Protein AF-A1SRZ8-F1 (afdb_monomer_lite)

Foldseek 3Di:
DPPPPVVVVVVVVVVVVVVVVVVVVVVVVVVVVVVVVVVVLVVLQVQFFPFLLVLCLQKAFFPSVCQLVLCVVVVQWDDDPAGIDGDPVNDPVFWDKDWDADPVRHIHIGITGHSNNSVVSLVCLVVVNGHGDPPTPPDTDTDDD

Sequence (145 aa):
MKHLNNTNTAFNVEKSALRLIVALINEQQEMGNLVQKVVENDSISLFSGLTPPDCCSQLNGVNTQQVNAWFVEKNILMKVERGHKVKGHARDKYLRQKCDKSKDGLPYYYSILTVKGAKYLYKAYLENRLPMKKDWDGLFTYIEC

pLDDT: mean 88.47, std 11.79, range [44.0, 98.0]

Organism: Psychromonas ingrahamii (strain DSM 17664 / CCUG 51855 / 37) (NCBI:txid357804)

Secondary structure (DSSP, 8-state):
--SHHHHHHHHHHHHHHHHHHHHHHHHHHHHHHHHHHHHHHHHHHTTTTS-HHHHHTTBTTB-GGGHHHHHHHTTSEEE-SSBEEE-TTTBTTTEEEEEEE-TTS-EEEEEEE-HHHHHHHHHHHHTT-S-B-TT--S---B---

Radius of gyration: 25.54 Å; chains: 1; bounding box: 69×29×78 Å

Structure (mmCIF, N/CA/C/O backbone):
data_AF-A1SRZ8-F1
#
_entry.id   AF-A1SRZ8-F1
#
loop_
_atom_site.group_PDB
_atom_site.id
_atom_site.type_symbol
_atom_site.label_atom_id
_atom_site.label_alt_id
_atom_site.label_comp_id
_atom_site.label_asym_id
_atom_site.label_entity_id
_atom_site.label_seq_id
_atom_site.pdbx_PDB_ins_code
_atom_site.Cartn_x
_atom_site.Cartn_y
_atom_site.Cartn_z
_atom_site.occupancy
_atom_site.B_iso_or_equiv
_atom_site.auth_seq_id
_atom_site.auth_comp_id
_atom_site.auth_asym_id
_atom_site.auth_atom_id
_atom_site.pdbx_PDB_model_num
ATOM 1 N N . MET A 1 1 ? -46.269 12.045 58.021 1.00 46.97 1 MET A N 1
ATOM 2 C CA . MET A 1 1 ? -46.008 12.496 56.631 1.00 46.97 1 MET A CA 1
ATOM 3 C C . MET A 1 1 ? -44.514 12.790 56.363 1.00 46.97 1 MET A C 1
ATOM 5 O O . MET A 1 1 ? -44.200 13.843 55.834 1.00 46.97 1 MET A O 1
ATOM 9 N N . LYS A 1 2 ? -43.562 11.894 56.695 1.00 51.97 2 LYS A N 1
ATOM 10 C CA . LYS A 1 2 ? -42.112 12.134 56.452 1.00 51.97 2 LYS A CA 1
ATOM 11 C C . LYS A 1 2 ? -41.407 11.092 55.561 1.00 51.97 2 LYS A C 1
ATOM 13 O O . LYS A 1 2 ? -40.227 11.248 55.282 1.00 51.97 2 LYS A O 1
ATOM 18 N N . HIS A 1 3 ? -42.109 10.068 55.068 1.00 52.00 3 HIS A N 1
ATOM 19 C CA . HIS A 1 3 ? -41.465 8.945 54.368 1.00 52.00 3 HIS A CA 1
ATOM 20 C C . HIS A 1 3 ? -41.382 9.065 52.833 1.00 52.00 3 HIS A C 1
ATOM 22 O O . HIS A 1 3 ? -40.560 8.375 52.244 1.00 52.00 3 HIS A O 1
ATOM 28 N N . LEU A 1 4 ? -42.145 9.953 52.176 1.00 53.16 4 LEU A N 1
ATOM 29 C CA . LEU A 1 4 ? -42.124 10.065 50.703 1.00 53.16 4 LEU A CA 1
ATOM 30 C C . LEU A 1 4 ? -40.963 10.902 50.129 1.00 53.16 4 LEU A C 1
ATOM 32 O O . LEU A 1 4 ? -40.639 10.759 48.954 1.00 53.16 4 LEU A O 1
ATOM 36 N N . ASN A 1 5 ? -40.312 11.755 50.926 1.00 56.12 5 ASN A N 1
ATOM 37 C CA . ASN A 1 5 ? -39.267 12.647 50.405 1.00 56.12 5 ASN A CA 1
ATOM 38 C C . ASN A 1 5 ? -37.911 11.946 50.236 1.00 56.12 5 ASN A C 1
ATOM 40 O O . ASN A 1 5 ? -37.143 12.339 49.368 1.00 56.12 5 ASN A O 1
ATOM 44 N N . ASN A 1 6 ? -37.632 10.906 51.032 1.00 58.12 6 ASN A N 1
ATOM 45 C CA . ASN A 1 6 ? -36.330 10.229 51.063 1.00 58.12 6 ASN A CA 1
ATOM 46 C C . ASN A 1 6 ? -36.142 9.211 49.920 1.00 58.12 6 ASN A C 1
ATOM 48 O O . ASN A 1 6 ? -35.034 8.986 49.443 1.00 58.12 6 ASN A O 1
ATOM 52 N N . THR A 1 7 ? -37.232 8.595 49.460 1.00 57.84 7 THR A N 1
ATOM 53 C CA . THR A 1 7 ? -37.199 7.624 48.354 1.00 57.84 7 THR A CA 1
ATOM 54 C C . THR A 1 7 ? -37.000 8.314 47.005 1.00 57.84 7 THR A C 1
ATOM 56 O O . THR A 1 7 ? -36.282 7.804 46.150 1.00 57.84 7 THR A O 1
ATOM 59 N N . ASN A 1 8 ? -37.572 9.509 46.831 1.00 64.25 8 ASN A N 1
ATOM 60 C CA . ASN A 1 8 ? -37.440 10.295 45.605 1.00 64.25 8 ASN A CA 1
ATOM 61 C C . ASN A 1 8 ? -36.039 10.928 45.470 1.00 64.25 8 ASN A C 1
ATOM 63 O O . ASN A 1 8 ? -35.506 11.040 44.367 1.00 64.25 8 ASN A O 1
ATOM 67 N N . THR A 1 9 ? -35.392 11.295 46.582 1.00 66.50 9 THR A N 1
ATOM 68 C CA . THR A 1 9 ? -33.980 11.713 46.581 1.00 66.50 9 THR A CA 1
ATOM 69 C C . THR A 1 9 ? -33.042 10.549 46.288 1.00 66.50 9 THR A C 1
ATOM 71 O O . THR A 1 9 ? -32.186 10.696 45.422 1.00 66.50 9 THR A O 1
ATOM 74 N N . ALA A 1 10 ? -33.221 9.386 46.923 1.00 68.06 10 ALA A N 1
ATOM 75 C CA . ALA A 1 10 ? -32.396 8.202 46.658 1.00 68.06 10 ALA A CA 1
ATOM 76 C C . ALA A 1 10 ? -32.462 7.763 45.182 1.00 68.06 10 ALA A C 1
ATOM 78 O O . ALA A 1 10 ? -31.426 7.582 44.546 1.00 68.06 10 ALA A O 1
ATOM 79 N N . PHE A 1 11 ? -33.666 7.710 44.603 1.00 70.69 11 PHE A N 1
ATOM 80 C CA . PHE A 1 11 ? -33.873 7.367 43.192 1.00 70.69 11 PHE A CA 1
ATOM 81 C C . PHE A 1 11 ? -33.211 8.368 42.224 1.00 70.69 11 PHE A C 1
ATOM 83 O O . PHE A 1 11 ? -32.636 7.986 41.203 1.00 70.69 11 PHE A O 1
ATOM 90 N N . ASN A 1 12 ? -33.243 9.666 42.542 1.00 76.81 12 ASN A N 1
ATOM 91 C CA . ASN A 1 12 ? -32.577 10.692 41.732 1.00 76.81 12 ASN A CA 1
ATOM 92 C C . ASN A 1 12 ? -31.046 10.654 41.850 1.00 76.81 12 ASN A C 1
ATOM 94 O O . ASN A 1 12 ? -30.355 10.925 40.863 1.00 76.81 12 ASN A O 1
ATOM 98 N N . VAL A 1 13 ? -30.511 10.299 43.021 1.00 80.50 13 VAL A N 1
ATOM 99 C CA . VAL A 1 13 ? -29.070 10.078 43.216 1.00 80.50 13 VAL A CA 1
ATOM 100 C C . VAL A 1 13 ? -28.601 8.883 42.383 1.00 80.50 13 VAL A C 1
ATOM 102 O O . VAL A 1 13 ? -27.621 9.002 41.652 1.00 80.50 13 VAL A O 1
ATOM 105 N N . GLU A 1 14 ? -29.342 7.775 42.396 1.00 85.44 14 GLU A N 1
ATOM 106 C CA . GLU A 1 14 ? -29.022 6.564 41.629 1.00 85.44 14 GLU A CA 1
ATOM 107 C C . GLU A 1 14 ? -29.049 6.817 40.113 1.00 85.44 14 GLU A C 1
ATOM 109 O O . GLU A 1 14 ? -28.112 6.483 39.387 1.00 85.44 14 GLU A O 1
ATOM 114 N N . LYS A 1 15 ? -30.071 7.532 39.626 1.00 86.38 15 LYS A N 1
ATOM 115 C CA . LYS A 1 15 ? -30.165 7.961 38.222 1.00 86.38 15 LYS A CA 1
ATOM 116 C C . LYS A 1 15 ? -29.022 8.892 37.808 1.00 86.38 15 LYS A C 1
ATOM 118 O O . LYS A 1 15 ? -28.577 8.848 36.660 1.00 86.38 15 LYS A O 1
ATOM 123 N N . SER A 1 16 ? -28.554 9.741 38.721 1.00 87.94 16 SER A N 1
ATOM 124 C CA . SER A 1 16 ? -27.420 10.639 38.474 1.00 87.94 16 SER A CA 1
ATOM 125 C C . SER A 1 16 ? -26.100 9.871 38.429 1.00 87.94 16 SER A C 1
ATOM 127 O O . SER A 1 16 ? -25.293 10.113 37.535 1.00 87.94 16 SER A O 1
ATOM 129 N N . ALA A 1 17 ? -25.920 8.889 39.318 1.00 91.12 17 ALA A N 1
ATOM 130 C CA . ALA A 1 17 ? -24.777 7.982 39.294 1.00 91.12 17 ALA A CA 1
ATOM 131 C C . ALA A 1 17 ? -24.725 7.168 37.990 1.00 91.12 17 ALA A C 1
ATOM 133 O O . ALA A 1 17 ? -23.677 7.100 37.354 1.00 91.12 17 ALA A O 1
ATOM 134 N N . LEU A 1 18 ? -25.860 6.633 37.526 1.00 91.31 18 LEU A N 1
ATOM 135 C CA . LEU A 1 18 ? -25.940 5.908 36.251 1.00 91.31 18 LEU A CA 1
ATOM 136 C C . LEU A 1 18 ? -25.557 6.785 35.053 1.00 91.31 18 LEU A C 1
ATOM 138 O O . LEU A 1 18 ? -24.825 6.341 34.172 1.00 91.31 18 LEU A O 1
ATOM 142 N N . ARG A 1 19 ? -26.007 8.045 35.022 1.00 92.38 19 ARG A N 1
ATOM 143 C CA . ARG A 1 19 ? -25.617 8.998 33.968 1.00 92.38 19 ARG A CA 1
ATOM 144 C C . ARG A 1 19 ? -24.118 9.277 33.973 1.00 92.38 19 ARG A C 1
ATOM 146 O O . ARG A 1 19 ? -23.522 9.337 32.902 1.00 92.38 19 ARG A O 1
ATOM 153 N N . LEU A 1 20 ? -23.523 9.421 35.157 1.00 93.31 20 LEU A N 1
ATOM 154 C CA . LEU A 1 20 ? -22.085 9.629 35.298 1.00 93.31 20 LEU A CA 1
ATOM 155 C C . LEU A 1 20 ? -21.293 8.410 34.805 1.00 93.31 20 LEU A C 1
ATOM 157 O O . LEU A 1 20 ? -20.327 8.569 34.070 1.00 93.31 20 LEU A O 1
ATOM 161 N N . ILE A 1 21 ? -21.738 7.197 35.144 1.00 96.00 21 ILE A N 1
ATOM 162 C CA . ILE A 1 21 ? -21.114 5.951 34.678 1.00 96.00 21 ILE A CA 1
ATOM 163 C C . ILE A 1 21 ? -21.184 5.839 33.151 1.00 96.00 21 ILE A C 1
ATOM 165 O O . ILE A 1 21 ? -20.177 5.530 32.523 1.00 96.00 21 ILE A O 1
ATOM 169 N N . VAL A 1 22 ? -22.336 6.130 32.539 1.00 96.62 22 VAL A N 1
ATOM 170 C CA . VAL A 1 22 ? -22.477 6.112 31.072 1.00 96.62 22 VAL A CA 1
ATOM 171 C C . VAL A 1 22 ? -21.548 7.132 30.411 1.00 96.62 22 VAL A C 1
ATOM 173 O O . VAL A 1 22 ? -20.908 6.805 29.416 1.00 96.62 22 VAL A O 1
ATOM 176 N N . ALA A 1 23 ? -21.434 8.343 30.967 1.00 95.06 23 ALA A N 1
ATOM 177 C CA . ALA A 1 23 ? -20.512 9.355 30.452 1.00 95.06 23 ALA A CA 1
ATOM 178 C C . ALA A 1 23 ? -19.053 8.871 30.502 1.00 95.06 23 ALA A C 1
ATOM 180 O O . ALA A 1 23 ? -18.357 8.936 29.493 1.00 95.06 23 ALA A O 1
ATOM 181 N N . LEU A 1 24 ? -18.629 8.290 31.629 1.00 94.75 24 LEU A N 1
ATOM 182 C CA . LEU A 1 24 ? -17.285 7.728 31.787 1.00 94.75 24 LEU A CA 1
ATOM 183 C C . LEU A 1 24 ? -17.018 6.565 30.821 1.00 94.75 24 LEU A C 1
ATOM 185 O O . LEU A 1 24 ? -15.935 6.481 30.251 1.00 94.75 24 LEU A O 1
ATOM 189 N N . ILE A 1 25 ? -17.993 5.675 30.609 1.00 96.12 25 ILE A N 1
ATOM 190 C CA . ILE A 1 25 ? -17.865 4.566 29.649 1.00 96.12 25 ILE A CA 1
ATOM 191 C C . ILE A 1 25 ? -17.691 5.103 28.227 1.00 96.12 25 ILE A C 1
ATOM 193 O O . ILE A 1 25 ? -16.810 4.635 27.508 1.00 96.12 25 ILE A O 1
ATOM 197 N N . ASN A 1 26 ? -18.494 6.093 27.834 1.00 95.31 26 ASN A N 1
ATOM 198 C CA . A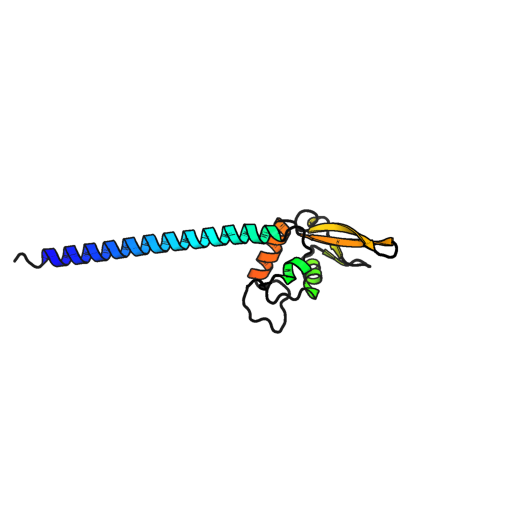SN A 1 26 ? -18.392 6.703 26.510 1.00 95.31 26 ASN A CA 1
ATOM 199 C C . ASN A 1 26 ? -17.017 7.356 26.308 1.00 95.31 26 ASN A C 1
ATOM 201 O O . ASN A 1 26 ? -16.376 7.112 25.288 1.00 95.31 26 ASN A O 1
ATOM 205 N N . GLU A 1 27 ? -16.522 8.108 27.296 1.00 94.00 27 GLU A N 1
ATOM 206 C CA . GLU A 1 27 ? -15.179 8.702 27.257 1.00 94.00 27 GLU A CA 1
ATOM 207 C C . GLU A 1 27 ? -14.082 7.633 27.139 1.00 94.00 27 GLU A C 1
ATOM 209 O O . GLU A 1 27 ? -13.165 7.761 26.325 1.00 94.00 27 GLU A O 1
ATOM 214 N N . GLN A 1 28 ? -14.182 6.535 27.897 1.00 90.81 28 GLN A N 1
ATOM 215 C CA . GLN A 1 28 ? -13.228 5.430 27.781 1.00 90.81 28 GLN A CA 1
ATOM 216 C C . GLN A 1 28 ? -13.281 4.750 26.410 1.00 90.81 28 GLN A C 1
ATOM 218 O O . GLN A 1 28 ? -12.235 4.399 25.859 1.00 90.81 28 GLN A O 1
ATOM 223 N N . GLN A 1 29 ? -14.471 4.594 25.832 1.00 92.06 29 GLN A N 1
ATOM 224 C CA . GLN A 1 29 ? -14.640 4.022 24.501 1.00 92.06 29 GLN A CA 1
ATOM 225 C C . GLN A 1 29 ? -14.038 4.927 23.414 1.00 92.06 29 GLN A C 1
ATOM 227 O O . GLN A 1 29 ? -13.344 4.440 22.520 1.00 92.06 29 GLN A O 1
ATOM 232 N N . GLU A 1 30 ? -14.240 6.242 23.502 1.00 92.56 30 GLU A N 1
ATOM 233 C CA . GLU A 1 30 ? -13.625 7.213 22.590 1.00 92.56 30 GLU A CA 1
ATOM 234 C C . GLU A 1 30 ? -12.096 7.183 22.673 1.00 92.56 30 GLU A C 1
ATOM 236 O O . GLU A 1 30 ? -11.419 7.120 21.642 1.00 92.56 30 GLU A O 1
ATOM 241 N N . MET A 1 31 ? -11.545 7.144 23.889 1.00 88.12 31 MET A N 1
ATOM 242 C CA . MET A 1 31 ? -10.104 7.006 24.099 1.00 88.12 31 MET A CA 1
ATOM 243 C C . MET A 1 31 ? -9.562 5.689 23.534 1.00 88.12 31 MET A C 1
ATOM 245 O O . MET A 1 31 ? -8.523 5.700 22.873 1.00 88.12 31 MET A O 1
ATOM 249 N N . GLY A 1 32 ? -10.272 4.572 23.717 1.00 84.25 32 GLY A N 1
ATOM 250 C CA . GLY A 1 32 ? -9.908 3.281 23.125 1.00 84.25 32 GLY A CA 1
ATOM 251 C C . GLY A 1 32 ? -9.840 3.335 21.596 1.00 84.25 32 GLY A C 1
ATOM 252 O O . GLY A 1 32 ? -8.850 2.906 21.000 1.00 84.25 32 GLY A O 1
ATOM 253 N N . ASN A 1 33 ? -10.833 3.961 20.960 1.00 86.25 33 ASN A N 1
ATOM 254 C CA . ASN A 1 33 ? -10.862 4.150 19.508 1.00 86.25 33 ASN A CA 1
ATOM 255 C C . ASN A 1 33 ? -9.688 5.012 19.009 1.00 86.25 33 ASN A C 1
ATOM 257 O O . ASN A 1 33 ? -9.092 4.723 17.967 1.00 86.25 33 ASN A O 1
ATOM 261 N N . LEU A 1 34 ? -9.335 6.074 19.743 1.00 81.06 34 LEU A N 1
ATOM 262 C CA . LEU A 1 34 ? -8.188 6.923 19.412 1.00 81.06 34 LEU A CA 1
ATOM 263 C C . LEU A 1 34 ? -6.869 6.153 19.514 1.00 81.06 34 LEU A C 1
ATOM 265 O O . LEU A 1 34 ? -6.047 6.245 18.601 1.00 81.06 34 LEU A O 1
ATOM 269 N N . VAL A 1 35 ? -6.684 5.371 20.581 1.00 81.38 35 VAL A N 1
ATOM 270 C CA . VAL A 1 35 ? -5.494 4.529 20.775 1.00 81.38 35 VAL A CA 1
ATOM 271 C C . VAL A 1 35 ? -5.357 3.524 19.635 1.00 81.38 35 VAL A C 1
ATOM 273 O O . VAL A 1 35 ? -4.295 3.452 19.018 1.00 81.38 35 VAL A O 1
ATOM 276 N N . GLN A 1 36 ? -6.431 2.814 19.287 1.00 78.19 36 GLN A N 1
ATOM 277 C CA . GLN A 1 36 ? -6.412 1.850 18.189 1.00 78.19 36 GLN A CA 1
ATOM 278 C C . GLN A 1 36 ? -6.024 2.508 16.858 1.00 78.19 36 GLN A C 1
ATOM 280 O O . GLN A 1 36 ? -5.160 2.008 16.139 1.00 78.19 36 GLN A O 1
ATOM 285 N N . LYS A 1 37 ? -6.576 3.689 16.564 1.00 77.50 37 LYS A N 1
ATOM 286 C CA . LYS A 1 37 ? -6.237 4.447 15.355 1.00 77.50 37 LYS A CA 1
ATOM 287 C C . LYS A 1 37 ? -4.770 4.882 15.318 1.00 77.50 37 LYS A C 1
ATOM 289 O O . LYS A 1 37 ? -4.188 4.954 14.235 1.00 77.50 37 LYS A O 1
ATOM 294 N N . VAL A 1 38 ? -4.170 5.219 16.460 1.00 75.38 38 VAL A N 1
ATOM 295 C CA . VAL A 1 38 ? -2.737 5.552 16.544 1.00 75.38 38 VAL A CA 1
ATOM 296 C C . VAL A 1 38 ? -1.887 4.310 16.289 1.00 75.38 38 VAL A C 1
ATOM 298 O O . VAL A 1 38 ? -1.011 4.358 15.428 1.00 75.38 38 VAL A O 1
ATOM 301 N N . VAL A 1 39 ? -2.199 3.194 16.953 1.00 76.25 39 VAL A N 1
ATOM 302 C CA . VAL A 1 39 ? -1.485 1.920 16.781 1.00 76.25 39 VAL A CA 1
ATOM 303 C C . VAL A 1 39 ? -1.527 1.466 15.324 1.00 76.25 39 VAL A C 1
ATOM 305 O O . VAL A 1 39 ? -0.482 1.212 14.733 1.00 76.25 39 VAL A O 1
ATOM 308 N N . GLU A 1 40 ? -2.708 1.461 14.701 1.00 75.81 40 G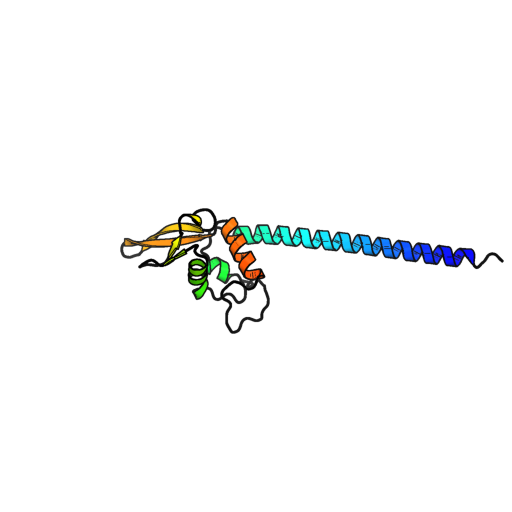LU A N 1
ATOM 309 C CA . GLU A 1 40 ? -2.852 1.114 13.285 1.00 75.81 40 GLU A CA 1
ATOM 310 C C . GLU A 1 40 ? -2.014 2.038 12.391 1.00 75.81 40 GLU A C 1
ATOM 312 O O . GLU A 1 40 ? -1.325 1.566 11.490 1.00 75.81 40 GLU A O 1
ATOM 317 N N . ASN A 1 41 ? -2.005 3.351 12.644 1.00 75.00 41 ASN A N 1
ATOM 318 C CA . ASN A 1 41 ? -1.207 4.301 11.861 1.00 75.00 41 ASN A CA 1
ATOM 319 C C . ASN A 1 41 ? 0.302 4.036 11.924 1.00 75.00 41 ASN A C 1
ATOM 321 O O . ASN A 1 41 ? 0.993 4.244 10.915 1.00 75.00 41 ASN A O 1
ATOM 325 N N . ASP A 1 42 ? 0.806 3.604 13.075 1.00 76.00 42 ASP A N 1
ATOM 326 C CA . ASP A 1 42 ? 2.210 3.243 13.249 1.00 76.00 42 ASP A CA 1
ATOM 327 C C . ASP A 1 42 ? 2.509 1.896 12.591 1.00 76.00 42 ASP A C 1
ATOM 329 O O . ASP A 1 42 ? 3.445 1.812 11.793 1.00 76.00 42 ASP A O 1
ATOM 333 N N . SER A 1 43 ? 1.653 0.888 12.787 1.00 76.62 43 SER A N 1
ATOM 334 C CA . SER A 1 43 ? 1.764 -0.414 12.117 1.00 76.62 43 SER A CA 1
ATOM 335 C C . SER A 1 43 ? 1.761 -0.281 10.591 1.00 76.62 43 SER A C 1
ATOM 337 O O . SER A 1 43 ? 2.613 -0.852 9.919 1.00 76.62 43 SER A O 1
ATOM 339 N N . ILE A 1 44 ? 0.889 0.553 10.019 1.00 81.69 44 ILE A N 1
ATOM 340 C CA . ILE A 1 44 ? 0.853 0.806 8.568 1.00 81.69 44 ILE A CA 1
ATOM 341 C C . ILE A 1 44 ? 2.140 1.484 8.086 1.00 81.69 44 ILE A C 1
ATOM 343 O O . ILE A 1 44 ? 2.583 1.268 6.956 1.00 81.69 44 ILE A O 1
ATOM 347 N N . SER A 1 45 ? 2.760 2.318 8.924 1.00 82.00 45 SER A N 1
ATOM 348 C CA . SER A 1 45 ? 4.024 2.975 8.578 1.00 82.00 45 SER A CA 1
ATOM 349 C C . SER A 1 45 ? 5.173 1.963 8.444 1.00 82.00 45 SER A C 1
ATOM 351 O O . SER A 1 45 ? 6.098 2.215 7.665 1.00 82.00 45 SER A O 1
ATOM 353 N N . LEU A 1 46 ? 5.075 0.794 9.094 1.00 81.19 46 LEU A N 1
ATOM 354 C CA . LEU A 1 46 ? 6.017 -0.324 8.940 1.00 81.19 46 LEU A CA 1
ATOM 355 C C . LEU A 1 46 ? 5.978 -0.951 7.538 1.00 81.19 46 LEU A C 1
ATOM 357 O O . LEU A 1 46 ? 6.981 -1.503 7.100 1.00 81.19 46 LEU A O 1
ATOM 361 N N . PHE A 1 47 ? 4.878 -0.812 6.788 1.00 86.75 47 PHE A N 1
ATOM 362 C CA . PHE A 1 47 ? 4.814 -1.269 5.391 1.00 86.75 47 PHE A CA 1
ATOM 363 C C . PHE A 1 47 ? 5.536 -0.339 4.412 1.00 86.75 47 PHE A C 1
ATOM 365 O O . PHE A 1 47 ? 5.642 -0.638 3.218 1.00 86.75 47 PHE A O 1
ATOM 372 N N . SER A 1 48 ? 6.037 0.809 4.879 1.00 91.00 48 SER A N 1
ATOM 373 C CA . SER A 1 48 ? 6.912 1.631 4.051 1.00 91.00 48 SER A CA 1
ATOM 374 C C . SER A 1 48 ? 8.190 0.864 3.695 1.00 91.00 48 SER A C 1
ATOM 376 O O . SER A 1 48 ? 8.741 0.117 4.493 1.00 91.00 48 SER A O 1
ATOM 378 N N . GLY A 1 49 ? 8.655 1.019 2.457 1.00 93.25 49 GLY A N 1
ATOM 379 C CA . GLY A 1 49 ? 9.793 0.263 1.932 1.00 93.25 49 GLY A CA 1
ATOM 380 C C . GLY A 1 49 ? 9.434 -1.064 1.260 1.00 93.25 49 GLY A C 1
ATOM 381 O O . GLY A 1 49 ? 10.241 -1.544 0.468 1.00 93.25 49 GLY A O 1
ATOM 382 N N . LEU A 1 50 ? 8.227 -1.600 1.466 1.00 95.31 50 LEU A N 1
ATOM 383 C CA . LEU A 1 50 ? 7.731 -2.764 0.726 1.00 95.31 50 LEU A CA 1
ATOM 384 C C . LEU A 1 50 ? 7.251 -2.376 -0.674 1.00 95.31 50 LEU A C 1
ATOM 386 O O . LEU A 1 50 ? 6.841 -1.232 -0.914 1.00 95.31 50 LEU A O 1
ATOM 390 N N . THR A 1 51 ? 7.255 -3.331 -1.607 1.00 96.25 51 THR A N 1
ATOM 391 C CA . THR A 1 51 ? 6.523 -3.141 -2.863 1.00 96.25 51 THR A CA 1
ATOM 392 C C . THR A 1 51 ? 5.015 -3.159 -2.586 1.00 96.25 51 THR A C 1
ATOM 394 O O . THR A 1 51 ? 4.577 -3.754 -1.599 1.00 96.25 51 THR A O 1
ATOM 397 N N . PRO A 1 52 ? 4.177 -2.513 -3.416 1.00 96.75 52 PRO A N 1
ATOM 398 C CA . PRO A 1 52 ? 2.741 -2.523 -3.169 1.00 96.75 52 PRO A CA 1
ATOM 399 C C . PRO A 1 52 ? 2.116 -3.929 -3.124 1.00 96.75 52 PRO A C 1
ATOM 401 O O . PRO A 1 52 ? 1.324 -4.166 -2.214 1.00 96.75 52 PRO A O 1
ATOM 404 N N . PRO A 1 53 ? 2.475 -4.879 -4.016 1.00 96.31 53 PRO A N 1
ATOM 405 C CA . PRO A 1 53 ? 2.028 -6.265 -3.889 1.00 96.31 53 PRO A CA 1
ATOM 406 C C . PRO A 1 53 ? 2.459 -6.942 -2.580 1.00 96.31 53 PRO A C 1
ATOM 408 O O . PRO A 1 53 ? 1.622 -7.604 -1.977 1.00 96.31 53 PRO A O 1
ATOM 411 N N . ASP A 1 54 ? 3.700 -6.738 -2.117 1.00 95.12 54 ASP A N 1
ATOM 412 C CA . ASP A 1 54 ? 4.203 -7.338 -0.863 1.00 95.12 54 ASP A CA 1
ATOM 413 C C . ASP A 1 54 ? 3.531 -6.736 0.379 1.00 95.12 54 ASP A C 1
ATOM 415 O O . ASP A 1 54 ? 3.305 -7.413 1.376 1.00 95.12 54 ASP A O 1
ATOM 419 N N . CYS A 1 55 ? 3.180 -5.449 0.339 1.00 94.44 55 CYS A N 1
ATOM 420 C CA . CYS A 1 55 ? 2.350 -4.853 1.382 1.00 94.44 55 CYS A CA 1
ATOM 421 C C . CYS A 1 55 ? 0.943 -5.466 1.369 1.00 94.44 55 CYS A C 1
ATOM 423 O O . CYS A 1 55 ? 0.422 -5.852 2.412 1.00 94.44 55 CYS A O 1
ATOM 425 N N . CYS A 1 56 ? 0.330 -5.591 0.190 1.00 94.88 56 CYS A N 1
ATOM 426 C CA . CYS A 1 56 ? -1.002 -6.170 0.050 1.00 94.88 56 CYS A CA 1
ATOM 427 C C . CYS A 1 56 ? -1.057 -7.668 0.362 1.00 94.88 56 CYS A C 1
ATOM 429 O O . CYS A 1 56 ? -2.132 -8.151 0.697 1.00 94.88 56 CYS A O 1
ATOM 431 N N . SER A 1 57 ? 0.053 -8.407 0.281 1.00 93.81 57 SER A N 1
ATOM 432 C CA . SER A 1 57 ? 0.075 -9.823 0.665 1.00 93.81 57 SER A CA 1
ATOM 433 C C . SER A 1 57 ? -0.084 -10.039 2.167 1.00 93.81 57 SER A C 1
ATOM 435 O O . SER A 1 57 ? -0.300 -11.172 2.574 1.00 93.81 57 SER A O 1
ATOM 437 N N . GLN A 1 58 ? 0.016 -8.982 2.977 1.00 91.88 58 GLN A N 1
ATOM 438 C CA . GLN A 1 58 ? -0.276 -9.019 4.413 1.00 9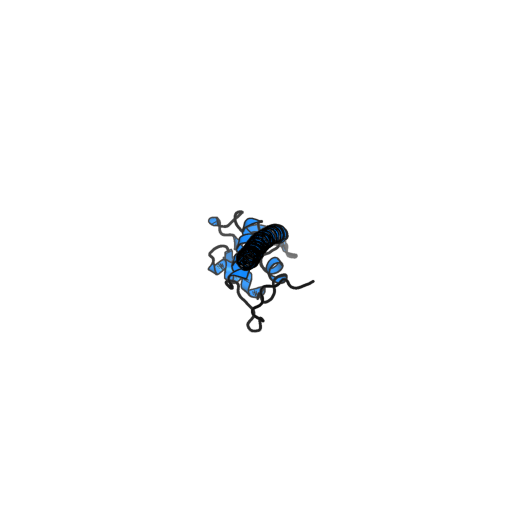1.88 58 GLN A CA 1
ATOM 439 C C . GLN A 1 58 ? -1.739 -8.670 4.731 1.00 91.88 58 GLN A C 1
ATOM 441 O O . GLN A 1 58 ? -2.152 -8.727 5.886 1.00 91.88 58 GLN A O 1
ATOM 446 N N . LEU A 1 59 ? -2.532 -8.289 3.723 1.00 92.62 59 LEU A N 1
ATOM 447 C CA . LEU A 1 59 ? -3.931 -7.895 3.877 1.00 92.62 59 LEU A CA 1
ATOM 448 C C . LEU A 1 59 ? -4.843 -9.026 3.405 1.00 92.62 59 LEU A C 1
ATOM 450 O O . LEU A 1 59 ? -4.658 -9.574 2.314 1.00 92.62 59 LEU A O 1
ATOM 454 N N . ASN A 1 60 ? -5.852 -9.355 4.211 1.00 93.94 60 ASN A N 1
ATOM 455 C CA . ASN A 1 60 ? -6.824 -10.379 3.854 1.00 93.94 60 ASN A CA 1
ATOM 456 C C . ASN A 1 60 ? -7.556 -10.013 2.552 1.00 93.94 60 ASN A C 1
ATOM 458 O O . ASN A 1 60 ? -7.863 -8.855 2.276 1.00 93.94 60 ASN A O 1
ATOM 462 N N . GLY A 1 61 ? -7.815 -11.013 1.713 1.00 94.94 61 GLY A N 1
ATOM 463 C CA . GLY A 1 61 ? -8.663 -10.842 0.537 1.00 94.94 61 GLY A CA 1
ATOM 464 C C . GLY A 1 61 ? -8.095 -10.064 -0.645 1.00 94.94 61 GLY A C 1
ATOM 465 O O . GLY A 1 61 ? -8.709 -10.103 -1.708 1.00 94.94 61 GLY A O 1
ATOM 466 N N . VAL A 1 62 ? -6.955 -9.375 -0.536 1.00 96.88 62 VAL A N 1
ATOM 467 C CA . VAL A 1 62 ? -6.439 -8.577 -1.660 1.00 96.88 62 VAL A CA 1
ATOM 468 C C . VAL A 1 62 ? -5.867 -9.485 -2.754 1.00 96.88 62 VAL A C 1
ATOM 470 O O . VAL A 1 62 ? -5.091 -10.411 -2.505 1.00 96.88 62 VAL A O 1
ATOM 473 N N . ASN A 1 63 ? -6.220 -9.208 -4.008 1.00 97.12 63 ASN A N 1
ATOM 474 C CA . ASN A 1 63 ? -5.617 -9.830 -5.179 1.00 97.12 63 ASN A CA 1
ATOM 475 C C . ASN A 1 63 ? -4.313 -9.107 -5.549 1.00 97.12 63 ASN A C 1
ATOM 477 O O . ASN A 1 63 ? -4.291 -8.170 -6.353 1.00 97.12 63 ASN A O 1
ATOM 481 N N . THR A 1 64 ? -3.206 -9.573 -4.972 1.00 96.62 64 THR A N 1
ATOM 482 C CA . THR A 1 64 ? -1.867 -8.977 -5.119 1.00 96.62 64 THR A CA 1
ATOM 483 C C . THR A 1 64 ? -1.390 -8.873 -6.571 1.00 96.62 64 THR A C 1
ATOM 485 O O . THR A 1 64 ? -0.687 -7.921 -6.915 1.00 96.62 64 THR A O 1
ATOM 488 N N . GLN A 1 65 ? -1.831 -9.775 -7.457 1.00 96.00 65 GLN A N 1
ATOM 489 C CA . GLN A 1 65 ? -1.463 -9.760 -8.879 1.00 96.00 65 GLN A CA 1
ATOM 490 C C . GLN A 1 65 ? -2.031 -8.544 -9.626 1.00 96.00 65 GLN A C 1
ATOM 492 O O . GLN A 1 65 ? -1.451 -8.096 -10.616 1.00 96.00 65 GLN A O 1
ATOM 497 N N . GLN A 1 66 ? -3.144 -7.980 -9.151 1.00 97.38 66 GLN A N 1
ATOM 498 C CA . GLN A 1 66 ? -3.820 -6.846 -9.790 1.00 97.38 66 GLN A CA 1
ATOM 499 C C . GLN A 1 66 ? -3.463 -5.492 -9.163 1.00 97.38 66 GLN A C 1
ATOM 501 O O . GLN A 1 66 ? -3.803 -4.450 -9.720 1.00 97.38 66 GLN A O 1
ATOM 506 N N . VAL A 1 67 ? -2.733 -5.470 -8.044 1.00 97.56 67 VAL A N 1
ATOM 507 C CA . VAL A 1 67 ? -2.415 -4.231 -7.309 1.00 97.56 67 VAL A CA 1
ATOM 508 C C . VAL A 1 67 ? -1.657 -3.225 -8.180 1.00 97.56 67 VAL A C 1
ATOM 510 O O . VAL A 1 67 ? -1.978 -2.038 -8.186 1.00 97.56 67 VAL A O 1
ATOM 513 N N . ASN A 1 68 ? -0.686 -3.677 -8.977 1.00 96.38 68 ASN A N 1
ATOM 514 C CA . ASN A 1 68 ? 0.042 -2.772 -9.872 1.00 96.38 68 ASN A CA 1
ATOM 515 C C . ASN A 1 68 ? -0.860 -2.193 -10.975 1.00 96.38 68 ASN A C 1
ATOM 517 O O . ASN A 1 68 ? -0.728 -1.014 -11.301 1.00 96.38 68 ASN A O 1
ATOM 521 N N . ALA A 1 69 ? -1.797 -2.984 -11.509 1.00 96.88 69 ALA A N 1
ATOM 522 C CA . ALA A 1 69 ? -2.774 -2.508 -12.488 1.00 96.88 69 ALA A CA 1
ATOM 523 C C . ALA A 1 69 ? -3.706 -1.453 -11.872 1.00 96.88 69 ALA A C 1
ATOM 525 O O . ALA A 1 69 ? -3.896 -0.388 -12.455 1.00 96.88 69 ALA A O 1
ATOM 526 N N . TRP A 1 70 ? -4.162 -1.672 -10.639 1.00 98.00 70 TRP A N 1
ATOM 527 C CA . TRP A 1 70 ? -4.930 -0.683 -9.884 1.00 98.00 70 TRP A CA 1
ATOM 528 C C . TRP A 1 70 ? -4.172 0.646 -9.715 1.00 98.00 70 TRP A C 1
ATOM 530 O O . TRP A 1 70 ? -4.727 1.725 -9.920 1.00 98.00 70 TRP A O 1
ATOM 540 N N . PHE A 1 71 ? -2.868 0.614 -9.426 1.00 97.94 71 PHE A N 1
ATOM 541 C CA . PHE A 1 71 ? -2.060 1.840 -9.377 1.00 97.94 71 PHE A CA 1
ATOM 542 C C . PHE A 1 71 ? -1.901 2.528 -10.743 1.00 97.94 71 PHE A C 1
ATOM 544 O O . PHE A 1 71 ? -1.734 3.753 -10.794 1.00 97.94 71 PHE A O 1
ATOM 551 N N . VAL A 1 72 ? -1.935 1.773 -11.845 1.00 97.69 72 VAL A N 1
ATOM 552 C CA . VAL A 1 72 ? -1.977 2.340 -13.201 1.00 97.69 72 VAL A CA 1
ATOM 553 C C . VAL A 1 72 ? -3.307 3.062 -13.428 1.00 97.69 72 VAL A C 1
ATOM 555 O O . VAL A 1 72 ? -3.296 4.208 -13.879 1.00 97.69 72 VAL A O 1
ATOM 558 N N . GLU A 1 73 ? -4.430 2.463 -13.026 1.00 97.81 73 GLU A N 1
ATOM 559 C CA . GLU A 1 73 ? -5.764 3.084 -13.083 1.00 97.81 73 GLU A CA 1
ATOM 560 C C . GLU A 1 73 ? -5.852 4.359 -12.231 1.00 97.81 73 GLU A C 1
ATOM 562 O O . GLU A 1 73 ? -6.463 5.345 -12.639 1.00 97.81 73 GLU A O 1
ATOM 567 N N . LYS A 1 74 ? -5.174 4.399 -11.073 1.00 97.25 74 LYS A N 1
ATOM 568 C CA . LYS A 1 74 ? -5.049 5.611 -10.237 1.00 97.25 74 LYS A CA 1
ATOM 569 C C . LYS A 1 74 ? -4.073 6.651 -10.780 1.00 97.25 74 LYS A C 1
ATOM 571 O O . LYS A 1 74 ? -3.793 7.637 -10.098 1.00 97.25 74 LYS A O 1
ATOM 576 N N . ASN A 1 75 ? -3.550 6.462 -11.991 1.00 97.31 75 ASN A N 1
ATOM 577 C CA . ASN A 1 75 ? -2.599 7.370 -12.620 1.00 97.31 75 ASN A CA 1
ATOM 578 C C . ASN A 1 75 ? -1.322 7.579 -11.774 1.00 97.31 75 ASN A C 1
ATOM 580 O O . ASN A 1 75 ? -0.699 8.636 -11.848 1.00 97.31 75 ASN A O 1
ATOM 584 N N . ILE A 1 76 ? -0.925 6.594 -10.961 1.00 97.75 76 ILE A N 1
ATOM 585 C CA . ILE A 1 76 ? 0.283 6.632 -10.117 1.00 97.75 76 ILE A CA 1
ATOM 586 C C . ILE A 1 76 ? 1.431 5.878 -10.796 1.00 97.75 76 ILE A C 1
ATOM 588 O O . ILE A 1 76 ? 2.558 6.378 -10.854 1.00 97.75 76 ILE A O 1
ATOM 592 N N . LEU A 1 77 ? 1.138 4.696 -11.341 1.00 97.25 77 LEU A N 1
ATOM 593 C CA . LEU A 1 77 ? 2.073 3.914 -12.145 1.00 97.25 77 LEU A CA 1
ATOM 594 C C . LEU A 1 77 ? 1.793 4.085 -13.642 1.00 97.25 77 LEU A C 1
ATOM 596 O O . LEU A 1 77 ? 0.700 4.453 -14.071 1.00 97.25 77 LEU A O 1
ATOM 600 N N . MET A 1 78 ? 2.806 3.802 -14.450 1.00 96.12 78 MET A N 1
ATOM 601 C CA . MET A 1 78 ? 2.682 3.581 -15.886 1.00 96.12 78 MET A CA 1
ATOM 602 C C . MET A 1 78 ? 3.314 2.246 -16.252 1.00 96.12 78 MET A C 1
ATOM 604 O O . MET A 1 78 ? 4.391 1.907 -15.754 1.00 96.12 78 MET A O 1
ATOM 608 N N . LYS A 1 79 ? 2.651 1.506 -17.139 1.00 93.75 79 LYS A N 1
ATOM 609 C CA . LYS A 1 79 ? 3.212 0.296 -17.732 1.00 93.75 79 LYS A CA 1
ATOM 610 C C . LYS A 1 79 ? 4.357 0.681 -18.666 1.00 93.75 79 LYS A C 1
ATOM 612 O O . LYS A 1 79 ? 4.249 1.642 -19.426 1.00 93.75 79 LYS A O 1
ATOM 617 N N . VAL A 1 80 ? 5.451 -0.060 -18.585 1.00 90.50 80 VAL A N 1
ATOM 618 C CA . VAL A 1 80 ? 6.577 0.014 -19.521 1.00 90.50 80 VAL A CA 1
ATOM 619 C C . VAL A 1 80 ? 6.832 -1.381 -20.084 1.00 90.50 80 VAL A C 1
ATOM 621 O O . VAL A 1 80 ? 6.205 -2.342 -19.645 1.00 90.50 80 VAL A O 1
ATOM 624 N N . GLU A 1 81 ? 7.745 -1.506 -21.045 1.00 84.81 81 GLU A N 1
ATOM 625 C CA . GLU A 1 81 ? 8.091 -2.798 -21.657 1.00 84.81 81 GLU A CA 1
ATOM 626 C C . GLU A 1 81 ? 8.427 -3.869 -20.605 1.00 84.81 81 GLU A C 1
ATOM 628 O O . GLU A 1 81 ? 7.972 -5.007 -20.696 1.00 84.81 81 GLU A O 1
ATOM 633 N N . ARG A 1 82 ? 9.161 -3.479 -19.554 1.00 82.56 82 ARG A N 1
ATOM 634 C CA . ARG A 1 82 ? 9.550 -4.350 -18.441 1.00 82.56 82 ARG A CA 1
ATOM 635 C C . ARG A 1 82 ? 9.098 -3.775 -17.103 1.00 82.56 82 ARG A C 1
ATOM 637 O O . ARG A 1 82 ? 9.825 -3.021 -16.458 1.00 82.56 82 ARG A O 1
ATOM 644 N N . GLY A 1 83 ? 7.884 -4.136 -16.696 1.00 86.88 83 GLY A N 1
ATOM 645 C CA . GLY A 1 83 ? 7.314 -3.774 -15.397 1.00 86.88 83 GLY A CA 1
ATOM 646 C C . GLY A 1 83 ? 6.597 -2.423 -15.392 1.00 86.88 83 GLY A C 1
ATOM 647 O O . GLY A 1 83 ? 5.859 -2.088 -16.321 1.00 86.88 83 GLY A O 1
ATOM 648 N N . HIS A 1 84 ? 6.785 -1.658 -14.315 1.00 92.75 84 HIS A N 1
ATOM 649 C CA . HIS A 1 84 ? 6.081 -0.397 -14.084 1.00 92.75 84 HIS A CA 1
ATOM 650 C C . HIS A 1 84 ? 7.043 0.703 -13.635 1.00 92.75 84 HIS A C 1
ATOM 652 O O . HIS A 1 84 ? 7.995 0.456 -12.893 1.00 92.75 84 HIS A O 1
ATOM 658 N N . LYS A 1 85 ? 6.762 1.940 -14.056 1.00 95.12 85 LYS A N 1
ATOM 659 C CA . LYS A 1 85 ? 7.448 3.140 -13.563 1.00 95.12 85 LYS A CA 1
ATOM 660 C C . LYS A 1 85 ? 6.487 4.057 -12.818 1.00 95.12 85 LYS A C 1
ATOM 662 O O . LYS A 1 85 ? 5.311 4.146 -13.164 1.00 95.12 85 LYS A O 1
ATOM 667 N N . VAL A 1 86 ? 6.997 4.777 -11.824 1.00 97.31 86 VAL A N 1
ATOM 668 C CA . VAL A 1 86 ? 6.229 5.785 -11.082 1.00 97.31 86 VAL A CA 1
ATOM 669 C C . VAL A 1 86 ? 6.136 7.077 -11.894 1.00 97.31 86 VAL A C 1
ATOM 671 O O . VAL A 1 86 ? 7.162 7.627 -12.323 1.00 97.31 86 VAL A O 1
ATOM 674 N N . LYS A 1 87 ? 4.913 7.587 -12.084 1.00 97.12 87 LYS A N 1
ATOM 675 C CA . LYS A 1 87 ? 4.662 8.873 -12.752 1.00 97.12 87 LYS A CA 1
ATOM 676 C C . LYS A 1 87 ? 5.204 10.035 -11.917 1.00 97.12 87 LYS A C 1
ATOM 678 O O . LYS A 1 87 ? 5.188 9.983 -10.690 1.00 97.12 87 LYS A O 1
ATOM 683 N N . GLY A 1 88 ? 5.667 11.097 -12.580 1.00 96.62 88 GLY A N 1
ATOM 684 C CA . GLY A 1 88 ? 6.378 12.210 -11.933 1.00 96.62 88 GLY A CA 1
ATOM 685 C C . GLY A 1 88 ? 5.626 12.845 -10.759 1.00 96.62 88 GLY A C 1
ATOM 686 O O . GLY A 1 88 ? 6.209 13.022 -9.699 1.00 96.62 88 GLY A O 1
ATOM 687 N N . HIS A 1 89 ? 4.317 13.090 -10.901 1.00 96.50 89 HIS A N 1
ATOM 688 C CA . HIS A 1 89 ? 3.493 13.708 -9.844 1.00 96.50 89 HIS A CA 1
ATOM 689 C C . HIS A 1 89 ? 3.306 12.832 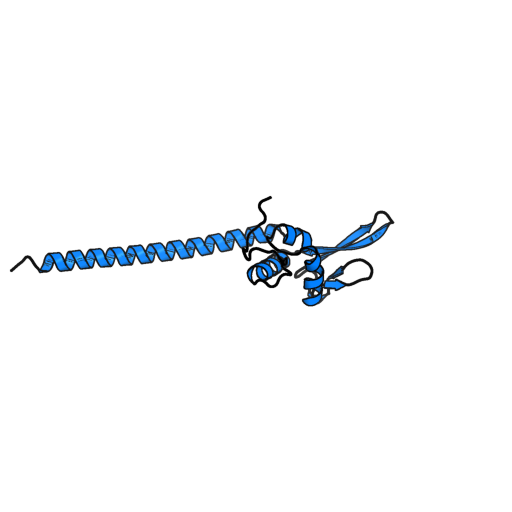-8.589 1.00 96.50 89 HIS A C 1
ATOM 691 O O . HIS A 1 89 ? 2.993 13.344 -7.512 1.00 96.50 89 HIS A O 1
ATOM 697 N N . ALA A 1 90 ? 3.483 11.514 -8.722 1.00 96.94 90 ALA A N 1
ATOM 698 C CA . ALA A 1 90 ? 3.294 10.539 -7.649 1.00 96.94 90 ALA A CA 1
ATOM 699 C C . ALA A 1 90 ? 4.617 10.046 -7.042 1.00 96.94 90 ALA A C 1
ATOM 701 O O . ALA A 1 90 ? 4.614 9.440 -5.961 1.00 96.94 90 ALA A O 1
ATOM 702 N N . ARG A 1 91 ? 5.733 10.297 -7.737 1.00 95.56 91 ARG A N 1
ATOM 703 C CA . ARG A 1 91 ? 7.076 9.882 -7.336 1.00 95.56 91 ARG A CA 1
ATOM 704 C C . ARG A 1 91 ? 7.485 10.575 -6.045 1.00 95.56 91 ARG A C 1
ATOM 706 O O . ARG A 1 91 ? 7.182 11.745 -5.844 1.00 95.56 91 ARG A O 1
ATOM 713 N N . ASP A 1 92 ? 8.081 9.805 -5.141 1.00 95.44 92 ASP A N 1
ATOM 714 C CA . ASP A 1 92 ? 8.534 10.196 -3.798 1.00 95.44 92 ASP A CA 1
ATOM 715 C C . ASP A 1 92 ? 7.429 10.695 -2.847 1.00 95.44 92 ASP A C 1
ATOM 717 O O . ASP A 1 92 ? 7.643 10.798 -1.640 1.00 95.44 92 ASP A O 1
ATOM 721 N N . LYS A 1 93 ? 6.208 10.894 -3.356 1.00 96.19 93 LYS A N 1
ATOM 722 C CA . LYS A 1 93 ? 4.996 11.167 -2.584 1.00 96.19 93 LYS A CA 1
ATOM 723 C C . LYS A 1 93 ? 4.341 9.878 -2.103 1.00 96.19 93 LYS A C 1
ATOM 725 O O . LYS A 1 93 ? 4.105 9.737 -0.907 1.00 96.19 93 LYS A O 1
ATOM 730 N N . TYR A 1 94 ? 4.054 8.949 -3.013 1.00 97.12 94 TYR A N 1
ATOM 731 C CA . TYR A 1 94 ? 3.397 7.672 -2.693 1.00 97.12 94 TYR A CA 1
ATOM 732 C C . TYR A 1 94 ? 4.323 6.481 -2.917 1.00 97.12 94 TYR A C 1
ATOM 734 O O . TYR A 1 94 ? 4.342 5.547 -2.121 1.00 97.12 94 TYR A O 1
ATOM 742 N N . LEU A 1 95 ? 5.117 6.531 -3.984 1.00 97.75 95 LEU A N 1
ATOM 743 C CA . LEU A 1 95 ? 6.030 5.462 -4.362 1.00 97.75 95 LEU A CA 1
ATOM 744 C C . LEU A 1 95 ? 7.406 6.039 -4.673 1.00 97.75 95 LEU A C 1
ATOM 746 O O . LEU A 1 95 ? 7.510 7.052 -5.365 1.00 97.75 95 LEU A O 1
ATOM 750 N N . ARG A 1 96 ? 8.465 5.369 -4.220 1.00 96.81 96 ARG A N 1
ATOM 751 C CA . ARG A 1 96 ? 9.833 5.634 -4.678 1.00 96.81 96 ARG A CA 1
ATOM 752 C C . ARG A 1 96 ? 10.182 4.660 -5.788 1.00 96.81 96 ARG A C 1
ATOM 754 O O . ARG A 1 96 ? 9.955 3.459 -5.649 1.00 96.81 96 ARG A O 1
ATOM 761 N N . GLN A 1 97 ? 10.741 5.178 -6.875 1.00 95.31 97 GLN A N 1
ATOM 762 C CA . GLN A 1 97 ? 11.259 4.347 -7.956 1.00 95.31 97 GLN A CA 1
ATOM 763 C C . GLN A 1 97 ? 12.599 3.739 -7.534 1.00 95.31 97 GLN A C 1
ATOM 765 O O . GLN A 1 97 ? 13.489 4.442 -7.061 1.00 95.31 97 GLN A O 1
ATOM 770 N N . LYS A 1 98 ? 12.751 2.440 -7.761 1.00 92.88 98 LYS A N 1
ATOM 771 C CA . LYS A 1 98 ? 14.007 1.706 -7.653 1.00 92.88 98 LYS A CA 1
ATOM 772 C C . LYS A 1 98 ? 14.377 1.111 -9.009 1.00 92.88 98 LYS A C 1
ATOM 774 O O . LYS A 1 98 ? 13.525 0.961 -9.894 1.00 92.88 98 LYS A O 1
ATOM 779 N N . CYS A 1 99 ? 15.664 0.846 -9.177 1.00 89.56 99 CYS A N 1
ATOM 780 C CA . CYS A 1 99 ? 16.239 0.234 -10.363 1.00 89.56 99 CYS A CA 1
ATOM 781 C C . CYS A 1 99 ? 17.332 -0.722 -9.903 1.00 89.56 99 CYS A C 1
ATOM 783 O O . CYS A 1 99 ? 18.274 -0.275 -9.258 1.00 89.56 99 CYS A O 1
ATOM 785 N N . ASP A 1 100 ? 17.211 -1.988 -10.279 1.00 88.44 100 ASP A N 1
ATOM 786 C CA . ASP A 1 100 ? 18.240 -3.009 -10.088 1.00 88.44 100 ASP A CA 1
ATOM 787 C C . ASP A 1 100 ? 18.638 -3.592 -11.450 1.00 88.44 100 ASP A C 1
ATOM 789 O O . ASP A 1 100 ? 18.094 -3.207 -12.490 1.00 88.44 100 ASP A O 1
ATOM 793 N N . LYS A 1 101 ? 19.619 -4.496 -11.470 1.00 87.06 101 LYS A N 1
ATOM 794 C CA . LYS A 1 101 ? 20.014 -5.235 -12.676 1.00 87.06 101 LYS A CA 1
ATOM 795 C C . LYS A 1 101 ? 19.485 -6.663 -12.590 1.00 87.06 101 LYS A C 1
ATOM 797 O O . LYS A 1 101 ? 19.620 -7.306 -11.552 1.00 87.06 101 LYS A O 1
ATOM 802 N N . SER A 1 102 ? 18.894 -7.162 -13.674 1.00 84.44 102 SER A N 1
ATOM 803 C CA . SER A 1 102 ? 18.561 -8.582 -13.795 1.00 84.44 102 SER A CA 1
ATOM 804 C C . SER A 1 102 ? 19.836 -9.427 -13.883 1.00 84.44 102 SER A C 1
ATOM 806 O O . SER A 1 102 ? 20.936 -8.900 -14.072 1.00 84.44 102 SER A O 1
ATOM 808 N N . LYS A 1 103 ? 19.689 -10.755 -13.797 1.00 86.25 103 LYS A N 1
ATOM 809 C CA . LYS A 1 103 ? 20.798 -11.701 -14.008 1.00 86.25 103 LYS A CA 1
ATOM 810 C C . LYS A 1 103 ? 21.482 -11.514 -15.370 1.00 86.25 103 LYS A C 1
ATOM 812 O O . LYS A 1 103 ? 22.690 -11.679 -15.463 1.00 86.25 103 LYS A O 1
ATOM 817 N N . ASP A 1 104 ? 20.730 -11.074 -16.378 1.00 88.88 104 ASP A N 1
ATOM 818 C CA . ASP A 1 104 ? 21.221 -10.795 -17.735 1.00 88.88 104 ASP A CA 1
ATOM 819 C C . ASP A 1 104 ? 21.833 -9.384 -17.875 1.00 88.88 104 ASP A C 1
ATOM 821 O O . ASP A 1 104 ? 22.082 -8.910 -18.980 1.00 88.88 104 ASP A O 1
ATOM 825 N N . GLY A 1 105 ? 22.018 -8.660 -16.765 1.00 88.94 105 GLY A N 1
ATOM 826 C CA . GLY A 1 105 ? 22.606 -7.317 -16.727 1.00 88.94 105 GLY A CA 1
ATOM 827 C C . GLY A 1 105 ? 21.671 -6.184 -17.162 1.00 88.94 105 GLY A C 1
ATOM 828 O O . GLY A 1 105 ? 22.062 -5.015 -17.113 1.00 88.94 105 GLY A O 1
ATOM 829 N N . LEU A 1 106 ? 20.434 -6.498 -17.554 1.00 86.56 106 LEU A N 1
ATOM 830 C CA . LEU A 1 106 ? 19.463 -5.520 -18.044 1.00 86.56 106 LEU A CA 1
ATOM 831 C C . LEU A 1 106 ? 18.779 -4.790 -16.876 1.00 86.56 106 LEU A C 1
ATOM 833 O O . LEU A 1 106 ? 18.484 -5.414 -15.854 1.00 86.56 106 LEU A O 1
ATOM 837 N N . PRO A 1 107 ? 18.496 -3.479 -16.996 1.00 85.00 107 PRO A N 1
ATOM 838 C CA . PRO A 1 107 ? 17.847 -2.731 -15.927 1.00 85.00 107 PRO A CA 1
ATOM 839 C C . PRO A 1 107 ? 16.415 -3.228 -15.695 1.00 85.00 107 PRO A C 1
ATOM 841 O O . PRO A 1 107 ? 15.636 -3.405 -16.636 1.00 85.00 107 PRO A O 1
ATOM 844 N N . TYR A 1 108 ? 16.062 -3.407 -14.426 1.00 85.94 108 TYR A N 1
ATOM 845 C CA . TYR A 1 108 ? 14.725 -3.751 -13.960 1.00 85.94 108 TYR A CA 1
ATOM 846 C C . TYR A 1 108 ? 14.218 -2.684 -12.990 1.00 85.94 108 TYR A C 1
ATOM 848 O O . TYR A 1 108 ? 14.902 -2.302 -12.040 1.00 85.94 108 TYR A O 1
ATOM 856 N N . TYR A 1 109 ? 12.999 -2.208 -13.233 1.00 89.19 109 TYR A N 1
ATOM 857 C CA . TYR A 1 109 ? 12.374 -1.127 -12.482 1.00 89.19 109 TYR A CA 1
ATOM 858 C C . TYR A 1 109 ? 11.261 -1.668 -11.588 1.00 89.19 109 TYR A C 1
ATOM 860 O O . TYR A 1 109 ? 10.340 -2.331 -12.063 1.00 89.19 109 TYR A O 1
ATOM 868 N N . TYR A 1 110 ? 11.306 -1.306 -10.310 1.00 91.62 110 TYR A N 1
ATOM 869 C CA . TYR A 1 110 ? 10.245 -1.576 -9.340 1.00 91.62 110 TYR A CA 1
ATOM 870 C C . TYR A 1 110 ? 10.024 -0.360 -8.447 1.00 91.62 110 TYR A C 1
ATOM 872 O O . TYR A 1 110 ? 10.779 0.613 -8.486 1.00 91.62 110 TYR A O 1
ATOM 880 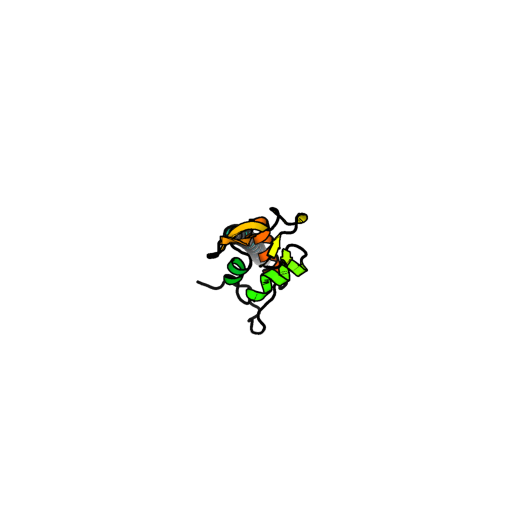N N . SER A 1 111 ? 8.959 -0.388 -7.658 1.00 95.31 111 SER A N 1
ATOM 881 C CA . SER A 1 111 ? 8.596 0.719 -6.783 1.00 95.31 111 SER A CA 1
ATOM 882 C C . SER A 1 111 ? 8.286 0.237 -5.380 1.00 95.31 111 SER A C 1
ATOM 884 O O . SER A 1 111 ? 7.650 -0.802 -5.222 1.00 95.31 111 SER A O 1
ATOM 886 N N . ILE A 1 112 ? 8.677 1.034 -4.390 1.00 97.12 112 ILE A N 1
ATOM 887 C CA . ILE A 1 112 ? 8.415 0.781 -2.971 1.00 97.12 112 ILE A CA 1
ATOM 888 C C . ILE A 1 112 ? 7.556 1.891 -2.367 1.00 97.12 1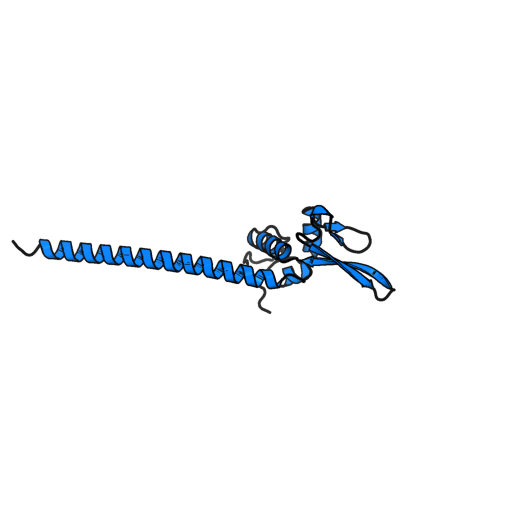12 ILE A C 1
ATOM 890 O O . ILE A 1 112 ? 7.636 3.047 -2.796 1.00 97.12 112 ILE A O 1
ATOM 894 N N . LEU A 1 113 ? 6.746 1.554 -1.369 1.00 97.88 113 LEU A N 1
ATOM 895 C CA . LEU A 1 113 ? 5.855 2.486 -0.684 1.00 97.88 113 LEU A CA 1
ATOM 896 C C . LEU A 1 113 ? 6.639 3.485 0.169 1.00 97.88 113 LEU A C 1
ATOM 898 O O . LEU A 1 113 ? 7.555 3.131 0.911 1.00 97.88 113 LEU A O 1
ATOM 902 N N . THR A 1 114 ? 6.246 4.755 0.107 1.00 97.25 114 THR A N 1
ATOM 903 C CA . THR A 1 114 ? 6.564 5.713 1.175 1.00 97.25 114 THR A CA 1
ATOM 904 C C . THR A 1 114 ? 5.610 5.491 2.350 1.00 97.25 114 THR A C 1
ATOM 906 O O . THR A 1 114 ? 4.582 4.838 2.194 1.00 97.25 114 THR A O 1
ATOM 909 N N . VAL A 1 115 ? 5.870 6.103 3.509 1.00 94.75 115 VAL A N 1
ATOM 910 C CA . VAL A 1 115 ? 4.906 6.111 4.632 1.00 94.75 115 VAL A CA 1
ATOM 911 C C . VAL A 1 115 ? 3.533 6.623 4.178 1.00 94.75 115 VAL A C 1
ATOM 913 O O . VAL A 1 115 ? 2.494 6.043 4.487 1.00 94.75 115 VAL A O 1
ATOM 916 N N . LYS A 1 116 ? 3.515 7.689 3.371 1.00 95.38 116 LYS A N 1
ATOM 917 C CA . LYS A 1 116 ? 2.280 8.243 2.805 1.00 95.38 116 LYS A CA 1
ATOM 918 C C . LYS A 1 116 ? 1.629 7.298 1.790 1.00 95.38 116 LYS A C 1
ATOM 920 O O . LYS A 1 116 ? 0.405 7.242 1.726 1.00 95.38 116 LYS A O 1
ATOM 925 N N . GLY A 1 117 ? 2.425 6.566 1.014 1.00 96.62 117 GLY A N 1
ATOM 926 C CA . GLY A 1 117 ? 1.959 5.513 0.114 1.00 96.62 117 GLY A CA 1
ATOM 927 C C . GLY A 1 117 ? 1.297 4.360 0.852 1.00 96.62 117 GLY A C 1
ATOM 928 O O . GLY A 1 117 ? 0.188 3.984 0.490 1.00 96.62 117 GLY A O 1
ATOM 929 N N . ALA A 1 118 ? 1.933 3.854 1.909 1.00 95.69 118 ALA A N 1
ATOM 930 C CA . ALA A 1 118 ? 1.395 2.782 2.740 1.00 95.69 118 ALA A CA 1
ATOM 931 C C . ALA A 1 118 ? 0.057 3.191 3.377 1.00 95.69 118 ALA A C 1
ATOM 933 O O . ALA A 1 118 ? -0.938 2.485 3.232 1.00 95.69 118 ALA A O 1
ATOM 934 N N . LYS A 1 119 ? -0.016 4.399 3.956 1.00 94.06 119 LYS A N 1
ATOM 935 C CA . LYS A 1 119 ? -1.270 4.960 4.495 1.00 94.06 119 LYS A CA 1
ATOM 936 C C . LYS A 1 119 ? -2.356 5.121 3.430 1.00 94.06 119 LYS A C 1
ATOM 938 O O . LYS A 1 119 ? -3.519 4.822 3.684 1.00 94.06 119 LYS A O 1
ATOM 943 N N . TYR A 1 120 ? -1.992 5.583 2.233 1.00 95.25 120 TYR A N 1
ATOM 944 C CA . TYR A 1 120 ? -2.929 5.700 1.113 1.00 95.25 120 TYR A CA 1
ATOM 945 C C . TYR A 1 120 ? -3.472 4.333 0.672 1.00 95.25 120 TYR A C 1
ATOM 947 O O . TYR A 1 120 ? -4.675 4.194 0.458 1.00 95.25 120 TYR A O 1
ATOM 955 N N . LEU A 1 121 ? -2.593 3.335 0.565 1.00 95.69 121 LEU A N 1
ATOM 956 C CA . LEU A 1 121 ? -2.938 1.981 0.150 1.00 95.69 121 LEU A CA 1
ATOM 957 C C . LEU A 1 121 ? -3.836 1.288 1.181 1.00 95.69 121 LEU A C 1
ATOM 959 O O . LEU A 1 121 ? -4.881 0.759 0.815 1.00 95.69 121 LEU A O 1
ATOM 963 N N . TYR A 1 122 ? -3.494 1.374 2.467 1.00 94.00 122 TYR A N 1
ATOM 964 C CA . TYR A 1 122 ? -4.313 0.808 3.539 1.00 94.00 122 TYR A CA 1
ATOM 965 C C . TYR A 1 122 ? -5.680 1.493 3.657 1.00 94.00 122 TYR A C 1
ATOM 967 O O . TYR A 1 122 ? -6.704 0.837 3.810 1.00 94.00 122 TYR A O 1
ATOM 975 N N . LYS A 1 123 ? -5.747 2.817 3.475 1.00 93.44 123 LYS A N 1
ATOM 976 C CA . LYS A 1 123 ? -7.039 3.510 3.382 1.00 93.44 123 LYS A CA 1
ATOM 977 C C . LYS A 1 123 ? -7.879 2.996 2.207 1.00 93.44 123 LYS A C 1
ATOM 979 O O . LYS A 1 123 ? -9.092 2.876 2.323 1.00 93.44 123 LYS A O 1
ATOM 984 N N . ALA A 1 124 ? -7.260 2.706 1.061 1.00 95.81 124 ALA A N 1
ATOM 985 C CA . ALA A 1 124 ? -7.971 2.110 -0.067 1.00 95.81 124 ALA A CA 1
ATOM 986 C C . ALA A 1 124 ? -8.465 0.687 0.239 1.00 95.81 124 ALA A C 1
ATOM 988 O O . ALA A 1 124 ? -9.542 0.334 -0.235 1.00 95.81 124 ALA A O 1
ATOM 989 N N . TYR A 1 125 ? -7.723 -0.083 1.041 1.00 95.25 125 TYR A N 1
ATOM 990 C CA . TYR A 1 125 ? -8.159 -1.384 1.547 1.00 95.25 125 TYR A CA 1
ATOM 991 C C . TYR A 1 125 ? -9.426 -1.246 2.391 1.00 95.25 125 TYR A C 1
ATOM 993 O O . TYR A 1 125 ? -10.449 -1.774 1.984 1.00 95.25 125 TYR A O 1
ATOM 1001 N N . LEU A 1 126 ? -9.404 -0.441 3.460 1.00 92.00 126 LEU A N 1
ATOM 1002 C CA . LEU A 1 126 ? -10.561 -0.235 4.351 1.00 92.00 126 LEU A CA 1
ATOM 1003 C C . LEU A 1 126 ? -11.819 0.296 3.643 1.00 92.00 126 LEU A C 1
ATOM 1005 O O . LEU A 1 126 ? -12.934 0.105 4.115 1.00 92.00 126 LEU A O 1
ATOM 1009 N N . GLU A 1 127 ? -11.652 0.979 2.511 1.00 94.62 127 GLU A N 1
ATOM 1010 C CA . GLU A 1 127 ? -12.756 1.504 1.700 1.00 94.62 127 GLU A CA 1
ATOM 1011 C C . GLU A 1 127 ? -13.196 0.541 0.581 1.00 94.62 127 GLU A C 1
ATOM 1013 O O . GLU A 1 127 ? -13.932 0.945 -0.317 1.00 94.62 127 GLU A O 1
ATOM 1018 N N . ASN A 1 128 ? -12.724 -0.710 0.593 1.00 94.81 128 ASN A N 1
ATOM 1019 C CA . ASN A 1 128 ? -12.987 -1.725 -0.431 1.00 94.81 128 ASN A CA 1
ATOM 1020 C C . ASN A 1 128 ? -12.653 -1.273 -1.868 1.00 94.81 128 ASN A C 1
ATOM 1022 O O . ASN A 1 128 ? -13.342 -1.606 -2.831 1.00 94.81 128 ASN A O 1
ATOM 1026 N N . ARG A 1 129 ? -11.619 -0.441 -2.029 1.00 96.94 129 ARG A N 1
ATOM 1027 C CA . ARG A 1 129 ? -11.221 0.107 -3.338 1.00 96.94 129 ARG A CA 1
ATOM 1028 C C . ARG A 1 129 ? -10.095 -0.670 -3.997 1.00 96.94 129 ARG A C 1
ATOM 1030 O O . ARG A 1 129 ? -9.773 -0.356 -5.142 1.00 96.94 129 ARG A O 1
ATOM 1037 N N . LEU A 1 130 ? -9.458 -1.595 -3.283 1.00 97.31 130 LEU A N 1
ATOM 1038 C CA . LEU A 1 130 ? -8.422 -2.465 -3.833 1.00 97.31 130 LEU A CA 1
ATOM 1039 C C . LEU A 1 130 ? -9.033 -3.594 -4.668 1.00 97.31 130 LEU A C 1
ATOM 1041 O O . LEU A 1 130 ? -10.205 -3.923 -4.492 1.00 97.31 130 LEU A O 1
ATOM 1045 N N . PRO A 1 131 ? -8.258 -4.196 -5.586 1.00 97.62 131 PRO A N 1
ATOM 1046 C CA . PRO A 1 131 ? -8.715 -5.378 -6.296 1.00 97.62 131 PRO A CA 1
ATOM 1047 C C . PRO A 1 131 ? -8.801 -6.547 -5.311 1.00 97.62 131 PRO A C 1
ATOM 1049 O O . PRO A 1 131 ? -7.778 -7.107 -4.919 1.00 97.62 131 PRO A O 1
ATOM 1052 N N . MET A 1 132 ? -10.013 -6.904 -4.900 1.00 97.25 132 MET A N 1
ATOM 1053 C CA . MET A 1 132 ? -10.256 -8.025 -3.991 1.00 97.25 132 MET A CA 1
ATOM 1054 C C . MET A 1 132 ? -10.360 -9.347 -4.761 1.00 97.25 132 MET A C 1
ATOM 1056 O O . MET A 1 132 ? -10.685 -9.380 -5.953 1.00 97.25 132 MET A O 1
ATOM 1060 N N . LYS A 1 133 ? -10.054 -10.458 -4.092 1.00 96.69 133 LYS A N 1
ATOM 1061 C CA . LYS A 1 133 ? -10.299 -11.807 -4.607 1.00 96.69 133 LYS A CA 1
ATOM 1062 C C . LYS A 1 133 ? -11.807 -12.053 -4.715 1.00 96.69 133 LYS A C 1
ATOM 1064 O O . LYS A 1 133 ? -12.594 -11.484 -3.964 1.00 96.69 133 LYS A O 1
ATOM 1069 N N . LYS A 1 134 ? -12.210 -12.910 -5.658 1.00 95.38 134 LYS A N 1
ATOM 1070 C CA . LYS A 1 134 ? -13.631 -13.226 -5.901 1.00 95.38 134 LYS A CA 1
ATOM 1071 C C . LYS A 1 134 ? -14.278 -13.973 -4.732 1.00 95.38 134 LYS A C 1
ATOM 1073 O O . LYS A 1 134 ? -15.476 -13.848 -4.530 1.00 95.38 134 LYS A O 1
ATOM 1078 N N . ASP A 1 135 ? -13.479 -14.750 -4.017 1.00 93.38 135 ASP A N 1
ATOM 1079 C CA . ASP A 1 135 ? -13.830 -15.614 -2.891 1.00 93.38 135 ASP A CA 1
ATOM 1080 C C . ASP A 1 135 ? -13.469 -14.993 -1.528 1.00 93.38 135 ASP A C 1
ATOM 1082 O O . ASP A 1 135 ? -13.369 -15.703 -0.533 1.00 93.38 135 ASP A O 1
ATOM 1086 N N . TRP A 1 136 ? -13.245 -13.676 -1.470 1.00 94.81 136 TRP A N 1
ATOM 1087 C CA . TRP A 1 136 ? -12.953 -12.977 -0.218 1.00 94.81 136 TRP A CA 1
ATOM 1088 C C . TRP A 1 136 ? -14.182 -12.910 0.708 1.00 94.81 136 TRP A C 1
ATOM 1090 O O . TRP A 1 136 ? -15.301 -12.677 0.259 1.00 94.81 136 TRP A O 1
ATOM 1100 N N . ASP A 1 137 ? -13.946 -13.071 2.011 1.00 91.50 137 ASP A N 1
ATOM 1101 C CA . ASP A 1 137 ? -14.942 -13.123 3.094 1.00 91.50 137 ASP A CA 1
ATOM 1102 C C . ASP A 1 137 ? -15.558 -11.763 3.486 1.00 91.50 137 ASP A C 1
ATOM 1104 O O . ASP A 1 137 ? -16.484 -11.714 4.295 1.00 91.50 137 ASP A O 1
ATOM 1108 N N . GLY A 1 138 ? -15.064 -10.655 2.925 1.00 91.62 138 GLY A N 1
ATOM 1109 C CA . GLY A 1 138 ? -15.528 -9.301 3.236 1.00 91.62 138 GLY A CA 1
ATOM 1110 C C . GLY A 1 138 ? -14.968 -8.718 4.538 1.00 91.62 138 GLY A C 1
ATOM 1111 O O . GLY A 1 138 ? -15.355 -7.612 4.922 1.00 91.62 138 GLY A O 1
ATOM 1112 N N . LEU A 1 139 ? -14.060 -9.425 5.218 1.00 91.12 139 LEU A N 1
ATOM 1113 C CA . LEU A 1 139 ? -13.467 -8.990 6.478 1.00 91.12 139 LEU A CA 1
ATOM 1114 C C . LEU A 1 139 ? -12.132 -8.280 6.242 1.00 91.12 139 LEU A C 1
ATOM 1116 O O . LEU A 1 139 ? -11.205 -8.825 5.637 1.00 91.12 139 LEU A O 1
ATOM 1120 N N . PHE A 1 140 ? -12.020 -7.062 6.775 1.00 88.69 140 PHE A N 1
ATOM 1121 C CA . PHE A 1 140 ? -10.793 -6.268 6.734 1.00 88.69 140 PHE A CA 1
ATOM 1122 C C . PHE A 1 140 ? -9.851 -6.655 7.872 1.00 88.69 140 PHE A C 1
ATOM 1124 O O . PHE A 1 140 ? -9.826 -6.016 8.922 1.00 88.69 140 PHE A O 1
ATOM 1131 N N . THR A 1 141 ? -9.068 -7.705 7.661 1.00 87.06 141 THR A N 1
ATOM 1132 C CA . THR A 1 141 ? -8.079 -8.199 8.629 1.00 87.06 141 THR A CA 1
ATOM 1133 C C . THR A 1 141 ? -6.679 -8.253 8.021 1.00 87.06 141 THR A C 1
ATOM 1135 O O . THR A 1 141 ? -6.498 -8.080 6.809 1.00 87.06 141 THR A O 1
ATOM 1138 N N . TYR A 1 142 ? -5.677 -8.455 8.874 1.00 83.00 142 TYR A N 1
ATOM 1139 C CA . TYR A 1 142 ? -4.343 -8.862 8.445 1.00 83.00 142 TYR A CA 1
ATOM 1140 C C . TYR A 1 142 ? -4.321 -10.378 8.282 1.00 83.00 142 TYR A C 1
ATOM 1142 O O . TYR A 1 142 ? -5.017 -11.091 9.004 1.00 83.00 142 TYR A O 1
ATOM 1150 N N . ILE A 1 143 ? -3.531 -10.870 7.333 1.00 73.88 143 ILE A N 1
ATOM 1151 C CA . ILE A 1 143 ? -3.210 -12.294 7.294 1.00 73.88 143 ILE A CA 1
ATOM 1152 C C . ILE A 1 143 ? -2.249 -12.523 8.460 1.00 73.88 143 ILE A C 1
ATOM 1154 O O . ILE A 1 143 ? -1.146 -11.978 8.453 1.00 73.88 143 ILE A O 1
ATOM 1158 N N . GLU A 1 144 ? -2.695 -13.246 9.489 1.00 52.56 144 GLU A N 1
ATOM 1159 C CA . GLU A 1 144 ? -1.802 -13.714 10.550 1.00 52.56 144 GLU A CA 1
ATOM 1160 C C . GLU A 1 144 ? -0.712 -14.572 9.890 1.00 52.56 144 GLU A C 1
ATOM 1162 O O . GLU A 1 144 ? -1.019 -15.567 9.228 1.00 52.56 144 GLU A O 1
ATOM 1167 N N . CYS A 1 145 ? 0.540 -14.117 9.980 1.00 44.00 145 CYS A N 1
ATOM 1168 C CA . CYS A 1 145 ? 1.712 -14.879 9.549 1.00 44.00 145 CYS A CA 1
ATOM 1169 C C . CYS A 1 145 ? 2.030 -15.993 10.546 1.00 44.00 145 CYS A C 1
ATOM 1171 O O . CYS A 1 145 ? 1.981 -15.711 11.765 1.00 44.00 145 CYS A O 1
#